Protein AF-A0A536GVP4-F1 (afdb_monomer_lite)

Foldseek 3Di:
DAWAAEPCALPWAPNQTWDDDWDDDVPDIDDDQLATEHDPCLVPVVDDDDGHDPVRYYHHDDPHHDTRDPPNPRD

Secondary structure (DSSP, 8-state):
-EEEB-TTBTTTB-TT-EEE---EETTEE---GGG-B--GGGT-TTS--PPPPGGGB-SS----SPPPPTTS---

Sequence (75 aa):
FLPFRDATSGKETYGAGRYLELHAHGDEVVIDFNYAYNPSCAYNSEWDCPLPPAENWLKVPIRAGEKAFPSSTVH

Radius of gyration: 12.4 Å; chains: 1; bounding box: 26×22×39 Å

Structure (mmCIF, N/CA/C/O backbone):
data_AF-A0A536GVP4-F1
#
_entry.id   AF-A0A536GVP4-F1
#
loop_
_atom_site.group_PDB
_atom_site.id
_atom_site.type_symbol
_atom_site.label_atom_id
_atom_site.label_alt_id
_atom_site.label_comp_id
_atom_site.label_asym_id
_atom_site.label_entity_id
_atom_site.label_seq_id
_atom_site.pdbx_PDB_ins_code
_atom_site.Cartn_x
_atom_site.Cartn_y
_atom_site.Cartn_z
_atom_site.occupancy
_atom_site.B_iso_or_equiv
_atom_site.auth_seq_id
_atom_site.auth_comp_id
_atom_site.auth_asym_id
_atom_site.auth_atom_id
_atom_site.pdbx_PDB_model_num
ATOM 1 N N . PHE A 1 1 ? 7.535 -0.525 -8.087 1.00 93.69 1 PHE A N 1
ATOM 2 C CA . PHE A 1 1 ? 7.055 0.319 -6.986 1.00 93.69 1 PHE A CA 1
ATOM 3 C C . PHE A 1 1 ? 5.649 0.860 -7.239 1.00 93.69 1 PHE A C 1
ATOM 5 O O . PHE A 1 1 ? 5.432 1.551 -8.230 1.00 93.69 1 PHE A O 1
ATOM 12 N N . LEU A 1 2 ? 4.705 0.553 -6.348 1.00 97.56 2 LEU A N 1
ATOM 13 C CA . LEU A 1 2 ? 3.327 1.048 -6.337 1.00 97.56 2 LEU A CA 1
ATOM 14 C C . LEU A 1 2 ? 2.938 1.448 -4.901 1.00 97.56 2 LEU A C 1
ATOM 16 O O . LEU A 1 2 ? 2.723 0.559 -4.071 1.00 97.56 2 LEU A O 1
ATOM 20 N N . PRO A 1 3 ? 2.809 2.749 -4.589 1.00 98.25 3 PRO A N 1
ATOM 21 C CA . PRO A 1 3 ? 2.232 3.187 -3.329 1.00 98.25 3 PRO A CA 1
ATOM 22 C C . PRO A 1 3 ? 0.706 3.169 -3.415 1.00 98.25 3 PRO A C 1
ATOM 24 O O . PRO A 1 3 ? 0.128 3.676 -4.378 1.00 98.25 3 PRO A O 1
ATOM 27 N N . PHE A 1 4 ? 0.043 2.613 -2.404 1.00 98.69 4 PHE A N 1
ATOM 28 C CA . PHE A 1 4 ? -1.415 2.566 -2.342 1.00 98.69 4 PHE A CA 1
ATOM 29 C C . PHE A 1 4 ? -1.933 2.812 -0.929 1.00 98.69 4 PHE A C 1
ATOM 31 O O . PHE A 1 4 ? -1.245 2.597 0.073 1.00 98.69 4 PHE A O 1
ATOM 38 N N . ARG A 1 5 ? -3.186 3.250 -0.857 1.00 98.56 5 ARG A N 1
ATOM 39 C CA . ARG A 1 5 ? -3.935 3.362 0.389 1.00 98.56 5 ARG A CA 1
ATOM 40 C C . ARG A 1 5 ? -5.240 2.599 0.238 1.00 98.56 5 ARG A C 1
ATOM 42 O O . ARG A 1 5 ? -5.859 2.648 -0.819 1.00 98.56 5 ARG A O 1
ATOM 49 N N . ASP A 1 6 ? -5.677 1.922 1.289 1.00 98.75 6 ASP A N 1
ATOM 50 C CA . ASP A 1 6 ? -6.943 1.190 1.273 1.00 98.75 6 ASP A CA 1
ATOM 51 C C . ASP A 1 6 ? -7.791 1.475 2.527 1.00 98.75 6 ASP A C 1
ATOM 53 O O . ASP A 1 6 ? -7.401 2.270 3.394 1.00 98.75 6 ASP A O 1
ATOM 57 N N . ALA A 1 7 ? -8.980 0.876 2.625 1.00 98.56 7 ALA A N 1
ATOM 58 C CA . ALA A 1 7 ? -9.910 1.146 3.722 1.00 98.56 7 ALA A CA 1
ATOM 59 C C . ALA A 1 7 ? -9.424 0.654 5.106 1.00 98.56 7 ALA A C 1
ATOM 61 O O . ALA A 1 7 ? -10.021 1.038 6.119 1.00 98.56 7 ALA A O 1
ATOM 62 N N . THR A 1 8 ? -8.359 -0.156 5.181 1.00 98.50 8 THR A N 1
ATOM 63 C CA . THR A 1 8 ? -7.732 -0.582 6.445 1.00 98.50 8 THR A CA 1
ATOM 64 C C . THR A 1 8 ? -6.681 0.397 6.973 1.00 98.50 8 THR A C 1
ATOM 66 O O . THR A 1 8 ? -6.352 0.349 8.162 1.00 98.50 8 THR A O 1
ATOM 69 N N . SER A 1 9 ? -6.148 1.291 6.133 1.00 97.94 9 SER A N 1
ATOM 70 C CA . SER A 1 9 ? -5.076 2.214 6.528 1.00 97.94 9 SER A CA 1
ATOM 71 C C . SER A 1 9 ? -5.541 3.185 7.616 1.00 97.94 9 SER A C 1
ATOM 73 O O . SER A 1 9 ? -6.570 3.856 7.475 1.00 97.94 9 SER A O 1
ATOM 75 N N . GLY A 1 10 ? -4.768 3.261 8.703 1.00 94.69 10 GLY A N 1
ATOM 76 C CA . GLY A 1 10 ? -5.061 4.049 9.908 1.00 94.69 10 GLY A CA 1
ATOM 77 C C . GLY A 1 10 ? -5.941 3.325 10.933 1.00 94.69 10 GLY A C 1
ATOM 78 O O . GLY A 1 10 ? -6.251 3.894 11.973 1.00 94.69 10 GLY A O 1
ATOM 79 N N . LYS A 1 11 ? -6.354 2.083 10.645 1.00 95.81 11 LYS A N 1
ATOM 80 C CA . LYS A 1 11 ? -7.161 1.242 11.546 1.00 95.81 11 LYS A CA 1
ATOM 81 C C . LYS A 1 11 ? -6.486 -0.095 11.834 1.00 95.81 11 LYS A C 1
ATOM 83 O O . LYS A 1 11 ? -6.365 -0.485 12.987 1.00 95.81 11 LYS A O 1
ATOM 88 N N . GLU A 1 12 ? -6.055 -0.790 10.782 1.00 97.06 12 GLU A N 1
ATOM 89 C CA . GLU A 1 12 ? -5.414 -2.112 10.866 1.00 97.06 12 GLU A CA 1
ATOM 90 C C . GLU A 1 12 ? -3.986 -2.095 10.276 1.00 97.06 12 GLU A C 1
ATOM 92 O O . GLU A 1 12 ? -3.132 -2.887 10.677 1.00 97.06 12 GLU A O 1
ATOM 97 N N . THR A 1 13 ? -3.712 -1.184 9.335 1.00 98.06 13 THR A N 1
ATOM 98 C CA . THR A 1 13 ? -2.436 -1.043 8.605 1.00 98.06 13 THR A CA 1
ATOM 99 C C . THR A 1 13 ? -1.907 0.395 8.695 1.00 98.06 13 THR A C 1
ATOM 101 O O . THR A 1 13 ? -2.624 1.284 9.170 1.00 98.06 13 THR A O 1
ATOM 104 N N . TYR A 1 14 ? -0.660 0.646 8.263 1.00 96.94 14 TYR A N 1
ATOM 105 C CA . TYR A 1 14 ? -0.033 1.973 8.366 1.00 96.94 14 TYR A CA 1
ATOM 106 C C . TYR A 1 14 ? -0.897 3.090 7.750 1.00 96.94 14 TYR A C 1
ATOM 108 O O . TYR A 1 14 ? -1.529 2.925 6.699 1.00 96.94 14 TYR A O 1
ATOM 116 N N . GLY A 1 15 ? -0.958 4.228 8.452 1.00 95.44 15 GLY A N 1
ATOM 117 C CA . GLY A 1 15 ? -1.927 5.302 8.212 1.00 95.44 15 GLY A CA 1
ATOM 118 C C . GLY A 1 15 ? -1.808 5.971 6.847 1.00 95.44 15 GLY A C 1
ATOM 119 O O . GLY A 1 15 ? -2.828 6.230 6.201 1.00 95.44 15 GLY A O 1
ATOM 120 N N . ALA A 1 16 ? -0.574 6.206 6.399 1.00 95.75 16 ALA A N 1
ATOM 121 C CA . ALA A 1 16 ? -0.294 6.870 5.130 1.00 95.75 16 ALA A CA 1
ATOM 122 C C . ALA A 1 16 ? -0.439 5.943 3.908 1.00 95.75 16 ALA A C 1
ATOM 124 O O . ALA A 1 16 ? -0.551 6.435 2.790 1.00 95.75 16 ALA A O 1
ATOM 125 N N . GLY A 1 17 ? -0.482 4.622 4.108 1.00 97.75 17 GLY A N 1
ATOM 126 C CA . GLY A 1 17 ? -0.565 3.632 3.033 1.00 97.75 17 GLY A CA 1
ATOM 127 C C . GLY A 1 17 ? 0.522 2.566 3.124 1.00 97.75 17 GLY A C 1
ATOM 128 O O . GLY A 1 17 ? 1.278 2.508 4.087 1.00 97.75 17 GLY A O 1
ATOM 129 N N . ARG A 1 18 ? 0.582 1.695 2.123 1.00 98.50 18 ARG A N 1
ATOM 130 C CA . ARG A 1 18 ? 1.571 0.619 1.996 1.00 98.50 18 ARG A CA 1
ATOM 131 C C . ARG A 1 18 ? 2.104 0.575 0.578 1.00 98.50 18 ARG A C 1
ATOM 133 O O . ARG A 1 18 ? 1.529 1.180 -0.329 1.00 98.50 18 ARG A O 1
ATOM 140 N N . TYR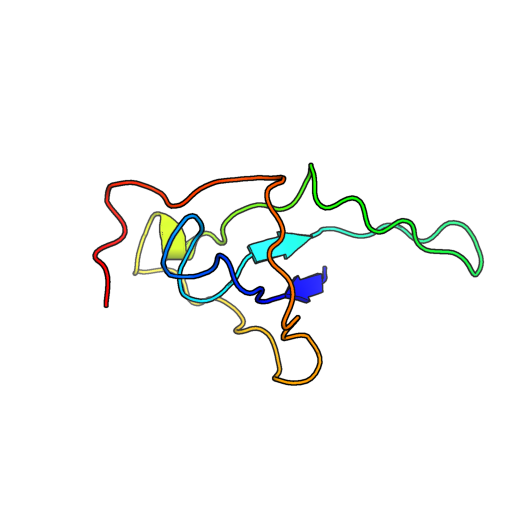 A 1 19 ? 3.201 -0.139 0.395 1.00 98.56 19 TYR A N 1
ATOM 141 C CA . TYR A 1 19 ? 3.885 -0.254 -0.883 1.00 98.56 19 TYR A CA 1
ATOM 142 C C . TYR A 1 19 ? 3.841 -1.684 -1.408 1.00 98.56 19 TYR A C 1
ATOM 144 O O . TYR A 1 19 ? 3.786 -2.642 -0.639 1.00 98.56 19 TYR A O 1
ATOM 152 N N . LEU A 1 20 ? 3.889 -1.809 -2.731 1.00 98.38 20 LEU A N 1
ATOM 153 C CA . LEU A 1 20 ? 4.185 -3.045 -3.442 1.00 98.38 20 LEU A CA 1
ATOM 154 C C . LEU A 1 20 ? 5.358 -2.819 -4.388 1.00 98.38 20 LEU A C 1
ATOM 156 O O . LEU A 1 20 ? 5.409 -1.816 -5.106 1.00 98.38 20 LEU A O 1
ATOM 160 N N . GLU A 1 21 ? 6.260 -3.790 -4.449 1.00 97.19 21 GLU A N 1
ATOM 161 C CA . GLU A 1 21 ? 7.167 -3.908 -5.582 1.00 97.19 21 GLU A CA 1
ATOM 162 C C . GLU A 1 21 ? 6.538 -4.822 -6.624 1.00 97.19 21 GLU A C 1
ATOM 164 O O . GLU A 1 21 ? 6.120 -5.937 -6.329 1.00 97.19 21 GLU A O 1
ATOM 169 N N . LEU A 1 22 ? 6.404 -4.295 -7.839 1.00 94.94 22 LEU A N 1
ATOM 170 C CA . LEU A 1 22 ? 5.707 -4.955 -8.932 1.00 94.94 22 LEU A CA 1
ATOM 171 C C . LEU A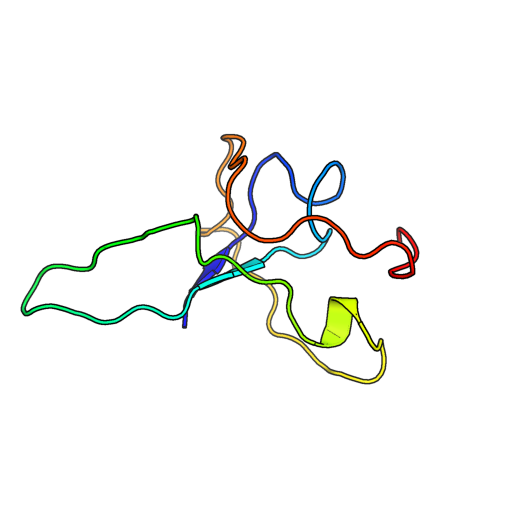 1 22 ? 6.710 -5.322 -10.010 1.00 94.94 22 LEU A C 1
ATOM 173 O O . LEU A 1 22 ? 7.580 -4.520 -10.357 1.00 94.94 22 LEU A O 1
ATOM 177 N N . HIS A 1 23 ? 6.523 -6.506 -10.575 1.00 94.56 23 HIS A N 1
ATOM 178 C CA . HIS A 1 23 ? 7.286 -7.004 -11.704 1.00 94.56 23 HIS A CA 1
ATOM 179 C C . HIS A 1 23 ? 6.312 -7.311 -12.840 1.00 94.56 23 HIS A C 1
ATOM 181 O O . HIS A 1 23 ? 5.313 -8.001 -12.642 1.00 94.56 23 HIS A O 1
ATOM 187 N N . ALA A 1 24 ? 6.582 -6.750 -14.017 1.00 94.56 24 ALA A N 1
ATOM 188 C CA . ALA A 1 24 ? 5.788 -7.019 -15.205 1.00 94.56 24 ALA A CA 1
ATOM 189 C C . ALA A 1 24 ? 6.217 -8.340 -15.849 1.00 94.56 24 ALA A C 1
ATOM 191 O O . ALA A 1 24 ? 7.405 -8.664 -15.914 1.00 94.56 24 ALA A O 1
ATOM 192 N N . HIS A 1 25 ? 5.238 -9.070 -16.365 1.00 93.50 25 HIS A N 1
ATOM 193 C CA . HIS A 1 25 ? 5.408 -10.294 -17.132 1.00 93.50 25 HIS A CA 1
ATOM 194 C C . HIS A 1 25 ? 4.821 -10.062 -18.529 1.00 93.50 25 HIS A C 1
ATOM 196 O O . HIS A 1 25 ? 3.681 -10.417 -18.812 1.00 93.50 25 HIS A O 1
ATOM 202 N N . GLY A 1 26 ? 5.600 -9.407 -19.397 1.00 94.88 26 GLY A N 1
ATOM 203 C CA . GLY A 1 26 ? 5.094 -8.899 -20.676 1.00 94.88 26 GLY A CA 1
ATOM 204 C C . GLY A 1 26 ? 4.147 -7.719 -20.453 1.00 94.88 26 GLY A C 1
ATOM 205 O O . GLY A 1 26 ? 4.526 -6.758 -19.785 1.00 94.88 26 GLY A O 1
ATOM 206 N N . ASP A 1 27 ? 2.927 -7.821 -20.979 1.00 96.06 27 ASP A N 1
ATOM 207 C CA . ASP A 1 27 ? 1.884 -6.790 -20.853 1.00 96.06 27 ASP A CA 1
ATOM 208 C C . ASP A 1 27 ? 1.012 -6.956 -19.593 1.00 96.06 27 ASP A C 1
ATOM 210 O O . ASP A 1 27 ? 0.100 -6.166 -19.347 1.00 96.06 27 ASP A O 1
ATOM 214 N N . GLU A 1 28 ? 1.283 -7.979 -18.780 1.00 96.50 28 GLU A N 1
ATOM 215 C CA . GLU A 1 28 ? 0.542 -8.269 -17.556 1.00 96.50 28 GLU A CA 1
ATOM 216 C C . GLU A 1 28 ? 1.369 -7.945 -16.309 1.00 96.50 28 GLU A C 1
ATOM 218 O O . GLU A 1 28 ? 2.588 -8.127 -16.261 1.00 96.50 28 GLU A O 1
ATOM 223 N N . VAL A 1 29 ? 0.689 -7.495 -15.255 1.00 96.25 29 VAL A N 1
ATOM 224 C CA . VAL A 1 29 ? 1.277 -7.302 -13.926 1.00 96.25 29 VAL A CA 1
ATOM 225 C C . VAL A 1 29 ? 0.377 -7.984 -12.910 1.00 96.25 29 VAL A C 1
ATOM 227 O O . VAL A 1 29 ? -0.819 -7.700 -12.840 1.00 96.25 29 VAL A O 1
ATOM 230 N N . VAL A 1 30 ? 0.955 -8.862 -12.092 1.00 96.19 30 VAL A N 1
ATOM 231 C CA . VAL A 1 30 ? 0.249 -9.458 -10.956 1.00 96.19 30 VAL A CA 1
ATOM 232 C C . VAL A 1 30 ? 0.379 -8.526 -9.758 1.00 96.19 30 VAL A C 1
ATOM 234 O O . VAL A 1 30 ? 1.483 -8.190 -9.333 1.00 96.19 30 VAL A O 1
ATOM 237 N N . ILE A 1 31 ? -0.760 -8.122 -9.200 1.00 97.00 31 ILE A N 1
ATOM 238 C CA . ILE A 1 31 ? -0.820 -7.352 -7.957 1.00 97.00 31 ILE A CA 1
ATOM 239 C C . ILE A 1 31 ? -1.170 -8.319 -6.829 1.00 97.00 31 ILE A C 1
ATOM 241 O O . ILE A 1 31 ? -2.335 -8.668 -6.637 1.00 97.00 31 ILE A O 1
ATOM 245 N N . ASP A 1 32 ? -0.154 -8.750 -6.085 1.00 97.56 32 ASP A N 1
ATOM 246 C CA . ASP A 1 32 ? -0.326 -9.604 -4.911 1.00 97.56 32 ASP A CA 1
ATOM 247 C C . ASP A 1 32 ? -0.156 -8.798 -3.618 1.00 97.56 32 ASP A C 1
ATOM 249 O O . ASP A 1 32 ? 0.952 -8.532 -3.150 1.00 97.56 32 ASP A O 1
ATOM 253 N N . PHE A 1 33 ? -1.282 -8.429 -3.009 1.00 98.50 33 PHE A N 1
ATOM 254 C CA . PHE A 1 33 ? -1.303 -7.662 -1.765 1.00 98.50 33 PHE A CA 1
ATOM 255 C C . PHE A 1 33 ? -0.753 -8.416 -0.545 1.00 98.50 33 PHE A C 1
ATOM 257 O O . PHE A 1 33 ? -0.520 -7.781 0.484 1.00 98.50 33 PHE A O 1
ATOM 264 N N . ASN A 1 34 ? -0.503 -9.729 -0.622 1.00 98.44 34 ASN A N 1
ATOM 265 C CA . ASN A 1 34 ? 0.168 -10.453 0.465 1.00 98.44 34 ASN A CA 1
ATOM 266 C C . ASN A 1 34 ? 1.596 -9.950 0.701 1.00 98.44 34 ASN A C 1
ATOM 268 O O . ASN A 1 34 ? 2.092 -10.047 1.820 1.00 98.44 34 ASN A O 1
ATOM 272 N N . TYR A 1 35 ? 2.218 -9.362 -0.323 1.00 98.19 35 TYR A N 1
ATOM 273 C CA . TYR A 1 35 ? 3.551 -8.768 -0.251 1.00 98.19 35 TYR A CA 1
ATOM 274 C C . TYR A 1 35 ? 3.534 -7.260 0.020 1.00 98.19 35 TYR A C 1
ATOM 276 O O . TYR A 1 35 ? 4.575 -6.611 -0.064 1.00 98.19 35 TYR A O 1
ATOM 284 N N . ALA A 1 36 ? 2.375 -6.676 0.344 1.00 98.62 36 ALA A N 1
ATOM 285 C CA . ALA A 1 36 ? 2.307 -5.263 0.689 1.00 98.62 36 ALA A CA 1
ATOM 286 C C . ALA A 1 36 ? 3.037 -5.000 2.014 1.00 98.62 36 ALA A C 1
ATOM 288 O O . ALA A 1 36 ? 2.728 -5.632 3.027 1.00 98.62 36 ALA A O 1
ATOM 289 N N . TYR A 1 37 ? 3.958 -4.040 2.019 1.00 98.31 37 TYR A N 1
ATOM 290 C CA . TYR A 1 37 ? 4.801 -3.721 3.174 1.00 98.31 37 TYR A CA 1
ATOM 291 C C . TYR A 1 37 ? 4.659 -2.257 3.600 1.00 98.31 37 TYR A C 1
ATOM 293 O O . TYR A 1 37 ? 4.233 -1.392 2.823 1.00 98.31 37 TYR A O 1
ATOM 301 N N . ASN A 1 38 ? 4.984 -1.977 4.859 1.00 97.81 38 ASN A N 1
ATOM 302 C CA . ASN A 1 38 ? 4.997 -0.628 5.395 1.00 97.81 38 ASN A CA 1
ATOM 303 C C . ASN A 1 38 ? 6.260 0.118 4.934 1.00 97.81 38 ASN A C 1
ATOM 305 O O . ASN A 1 38 ? 7.352 -0.453 4.896 1.00 97.81 38 ASN A O 1
ATOM 309 N N . PRO A 1 39 ? 6.147 1.416 4.637 1.00 97.06 39 PRO A N 1
ATOM 310 C CA . PRO A 1 39 ? 7.297 2.233 4.274 1.00 97.06 39 PRO A CA 1
ATOM 311 C C . PRO A 1 39 ? 8.226 2.495 5.475 1.00 97.06 39 PRO A C 1
ATOM 313 O O . PRO A 1 39 ? 7.791 2.412 6.620 1.00 97.06 39 PRO A O 1
ATOM 316 N N . SER A 1 40 ? 9.488 2.881 5.247 1.00 96.00 40 SER A N 1
ATOM 317 C CA . SER A 1 40 ? 10.474 3.107 6.329 1.00 96.00 40 SER A CA 1
ATOM 318 C C . SER A 1 40 ? 10.025 4.127 7.387 1.00 96.00 40 SER A C 1
ATOM 320 O O . SER A 1 40 ? 10.282 3.939 8.574 1.00 96.00 40 SER A O 1
ATOM 322 N N . CYS A 1 41 ? 9.284 5.159 6.980 1.00 94.31 41 CYS A N 1
ATOM 323 C CA . CYS A 1 41 ? 8.648 6.150 7.861 1.00 94.31 41 CYS A CA 1
ATOM 324 C C . CYS A 1 41 ? 7.600 5.569 8.821 1.00 94.31 41 CYS A C 1
ATOM 326 O O . CYS A 1 41 ? 7.243 6.217 9.804 1.00 94.31 41 CYS A O 1
ATOM 328 N N . ALA A 1 42 ? 7.107 4.352 8.579 1.00 94.81 42 ALA A N 1
ATOM 329 C CA . ALA A 1 42 ? 6.293 3.630 9.552 1.00 94.81 42 ALA A CA 1
ATOM 330 C C . ALA A 1 42 ? 7.111 3.154 10.761 1.00 94.81 42 ALA A C 1
ATOM 332 O O . ALA A 1 42 ? 6.542 2.880 11.814 1.00 94.81 42 ALA A O 1
ATOM 333 N N . TYR A 1 43 ? 8.433 3.059 10.623 1.00 93.75 43 TYR A N 1
ATOM 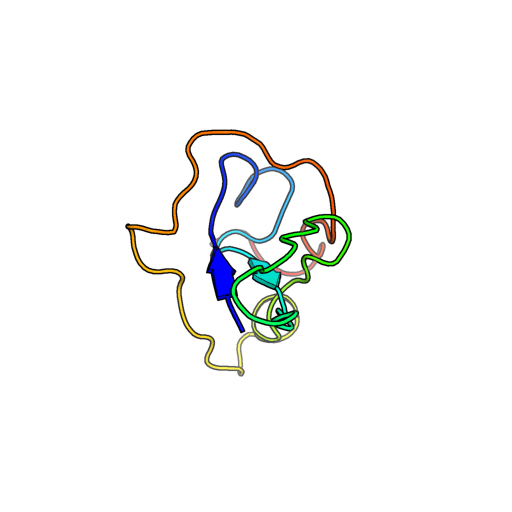334 C CA . TYR A 1 43 ? 9.336 2.550 11.653 1.00 93.75 43 TYR A CA 1
ATOM 335 C C . TYR A 1 43 ? 10.224 3.646 12.251 1.00 93.75 43 TYR A C 1
ATOM 337 O O . TYR A 1 43 ? 10.537 3.599 13.438 1.00 93.75 43 TYR A O 1
ATOM 345 N N . ASN A 1 44 ? 10.620 4.639 11.452 1.00 92.38 44 ASN A N 1
ATOM 346 C CA . ASN A 1 44 ? 11.402 5.787 11.901 1.00 92.38 44 ASN A CA 1
ATOM 347 C C . ASN A 1 44 ? 10.945 7.057 11.161 1.00 92.38 44 ASN A C 1
ATOM 349 O O . ASN A 1 44 ? 11.045 7.137 9.941 1.00 92.38 44 ASN A O 1
ATOM 353 N N . SER A 1 45 ? 10.486 8.062 11.907 1.00 89.06 45 SER A N 1
ATOM 354 C CA . SER A 1 45 ? 9.972 9.334 11.380 1.00 89.06 45 SER A CA 1
ATOM 355 C C . SER A 1 45 ? 11.013 10.221 10.689 1.00 89.06 45 SER A C 1
ATOM 357 O O . SER A 1 45 ? 10.634 11.208 10.074 1.00 89.06 45 SER A O 1
ATOM 359 N N . GLU A 1 46 ? 12.307 9.912 10.793 1.00 93.69 46 GLU A N 1
ATOM 360 C CA . GLU A 1 46 ? 13.380 10.632 10.089 1.00 93.69 46 GLU A CA 1
ATOM 361 C C . GLU A 1 46 ? 13.423 10.325 8.582 1.00 93.69 46 GLU A C 1
ATOM 363 O O . GLU A 1 46 ? 14.149 10.986 7.843 1.00 93.69 46 GLU A O 1
ATOM 368 N N . TRP A 1 47 ? 12.673 9.322 8.114 1.00 94.62 47 TRP A N 1
ATOM 369 C CA . TRP A 1 47 ? 12.605 8.976 6.696 1.00 94.62 47 TRP A CA 1
ATOM 370 C C . TRP A 1 47 ? 11.480 9.723 5.983 1.00 94.62 47 TRP A C 1
ATOM 372 O O . TRP A 1 47 ? 10.318 9.632 6.377 1.00 94.62 47 TRP A O 1
ATOM 382 N N . ASP A 1 48 ? 11.810 10.348 4.856 1.00 94.44 48 ASP A N 1
ATOM 383 C CA . ASP A 1 48 ? 10.825 10.925 3.944 1.00 94.44 48 ASP A CA 1
ATOM 384 C C . ASP A 1 48 ? 10.300 9.870 2.962 1.00 94.44 48 ASP A C 1
ATOM 386 O O . ASP A 1 48 ? 11.051 9.238 2.214 1.00 94.44 48 ASP A O 1
ATOM 390 N N . CYS A 1 49 ? 8.982 9.685 2.951 1.00 95.44 49 CYS A N 1
ATOM 391 C CA . CYS A 1 49 ? 8.304 8.640 2.192 1.00 95.44 49 CYS A CA 1
ATOM 392 C C . CYS A 1 49 ? 7.326 9.205 1.155 1.00 95.44 49 CYS A C 1
ATOM 394 O O . CYS A 1 49 ? 6.530 10.085 1.491 1.00 95.44 49 CYS A O 1
ATOM 396 N N . PRO A 1 50 ? 7.279 8.643 -0.067 1.00 95.88 50 PRO A N 1
ATOM 397 C CA . PRO A 1 50 ? 6.249 8.983 -1.043 1.00 95.88 50 PRO A CA 1
ATOM 398 C C . PRO A 1 50 ? 4.828 8.658 -0.560 1.00 95.88 50 PRO A C 1
ATOM 400 O O . PRO A 1 50 ? 4.499 7.512 -0.260 1.00 95.88 50 PRO A O 1
ATOM 403 N N . LEU A 1 51 ? 3.941 9.652 -0.552 1.00 96.88 51 LEU A N 1
ATOM 404 C CA . LEU A 1 51 ? 2.524 9.409 -0.279 1.00 96.88 51 LEU A CA 1
ATOM 405 C C . LEU A 1 51 ? 1.817 8.811 -1.511 1.00 96.88 51 LEU A C 1
ATOM 407 O O . LEU A 1 51 ? 2.108 9.227 -2.637 1.00 96.88 51 LEU A O 1
ATOM 411 N N . PRO A 1 52 ? 0.861 7.876 -1.333 1.00 97.75 52 PRO A N 1
A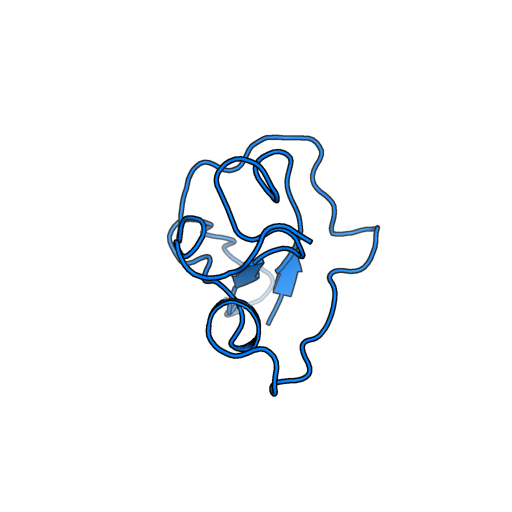TOM 412 C CA . PRO A 1 52 ? 0.044 7.382 -2.435 1.00 97.75 52 PRO A CA 1
ATOM 413 C C . PRO A 1 52 ? -0.808 8.507 -3.045 1.00 97.75 52 PRO A C 1
ATOM 415 O O . PRO A 1 52 ? -1.527 9.183 -2.296 1.00 97.75 52 PRO A O 1
ATOM 418 N N . PRO A 1 53 ? -0.801 8.688 -4.379 1.00 98.06 53 PRO A N 1
ATOM 419 C CA . PRO A 1 53 ? -1.694 9.635 -5.039 1.00 98.06 53 PRO A CA 1
ATOM 420 C C . PRO A 1 53 ? -3.155 9.183 -4.888 1.00 98.06 53 PRO A C 1
ATOM 422 O O . PRO A 1 53 ? -3.424 8.004 -4.637 1.00 98.06 53 PRO A O 1
ATOM 425 N N . ALA A 1 54 ? -4.106 10.110 -5.025 1.00 98.00 54 ALA A N 1
ATOM 426 C CA . ALA A 1 54 ? -5.523 9.855 -4.743 1.00 98.00 54 ALA A CA 1
ATOM 427 C C . ALA A 1 54 ? -6.128 8.752 -5.631 1.00 98.00 54 ALA A C 1
ATOM 429 O O . ALA A 1 54 ? -7.021 8.023 -5.204 1.00 98.00 54 ALA A O 1
ATOM 430 N N . GLU A 1 55 ? -5.618 8.587 -6.848 1.00 98.31 55 GLU A N 1
ATOM 431 C CA . GLU A 1 55 ? -6.012 7.548 -7.800 1.00 98.31 55 GLU A CA 1
ATOM 432 C C . GLU A 1 55 ? -5.699 6.136 -7.280 1.00 98.31 55 GLU A C 1
ATOM 434 O O . GLU A 1 55 ? -6.392 5.182 -7.629 1.00 98.31 55 GLU A O 1
ATOM 439 N N . ASN A 1 56 ? -4.718 6.007 -6.382 1.00 98.25 56 ASN A N 1
ATOM 440 C CA . ASN A 1 56 ? -4.328 4.741 -5.759 1.00 98.25 56 ASN A CA 1
ATOM 441 C C . ASN A 1 56 ? -5.034 4.506 -4.412 1.00 98.25 56 ASN A C 1
ATOM 443 O O . ASN A 1 56 ? -4.584 3.686 -3.604 1.00 98.25 56 ASN A O 1
ATOM 447 N N . TRP A 1 57 ? -6.112 5.245 -4.131 1.00 98.50 57 TRP A N 1
ATOM 448 C CA . TRP A 1 57 ? -6.899 5.085 -2.913 1.00 98.50 57 TRP A CA 1
ATOM 449 C C . TRP A 1 57 ? -8.078 4.153 -3.167 1.00 98.50 57 TRP A C 1
ATOM 451 O O . TRP A 1 57 ? -9.113 4.516 -3.731 1.00 98.50 57 TRP A O 1
ATOM 461 N N . LEU A 1 58 ? -7.926 2.923 -2.703 1.00 98.50 58 LEU A N 1
ATOM 462 C CA . LEU A 1 58 ? -8.928 1.883 -2.824 1.00 98.50 58 LEU A CA 1
ATOM 463 C C . LEU A 1 58 ? -9.960 2.029 -1.701 1.00 98.50 58 LEU A C 1
ATOM 465 O O . LEU A 1 58 ? -9.634 2.095 -0.519 1.00 98.50 58 LEU A O 1
ATOM 469 N N . LYS A 1 59 ? -11.244 2.049 -2.065 1.00 98.12 59 LYS A N 1
ATOM 470 C CA . LYS A 1 59 ? -12.355 2.159 -1.096 1.00 98.12 59 LYS A CA 1
ATOM 471 C C . LYS A 1 59 ? -12.670 0.841 -0.379 1.00 98.12 59 LYS A C 1
ATOM 473 O O . LYS A 1 59 ? -13.522 0.812 0.506 1.00 98.12 59 LYS A O 1
ATOM 478 N N . VAL A 1 60 ? -12.015 -0.245 -0.778 1.00 98.44 60 VAL A N 1
ATOM 479 C CA . VAL A 1 60 ? -12.206 -1.593 -0.235 1.00 98.44 60 VAL A CA 1
ATOM 480 C C . VAL A 1 60 ? -11.124 -1.916 0.799 1.00 98.44 60 VAL A C 1
ATOM 482 O O . VAL A 1 60 ? -10.017 -1.390 0.693 1.00 98.44 60 VAL A O 1
ATOM 485 N N . PRO A 1 61 ? -11.415 -2.757 1.807 1.00 98.62 61 PRO A N 1
ATOM 486 C CA . PRO A 1 61 ? -10.408 -3.168 2.778 1.00 98.62 61 PRO A CA 1
ATOM 487 C C . PRO A 1 61 ? -9.503 -4.268 2.211 1.00 98.62 61 PRO A C 1
ATOM 489 O O . PRO A 1 61 ? -10.004 -5.297 1.751 1.00 98.62 61 PRO A O 1
ATOM 492 N N . ILE A 1 62 ? -8.183 -4.100 2.320 1.00 98.62 62 ILE A N 1
ATOM 493 C CA . ILE A 1 62 ? -7.192 -5.111 1.925 1.00 98.62 62 ILE A CA 1
ATOM 494 C C . ILE A 1 62 ? -6.531 -5.703 3.169 1.00 98.62 62 ILE A C 1
ATOM 496 O O . ILE A 1 62 ? -5.570 -5.166 3.722 1.00 98.62 62 ILE A O 1
ATOM 500 N N . ARG A 1 63 ? -7.032 -6.868 3.588 1.00 98.31 63 A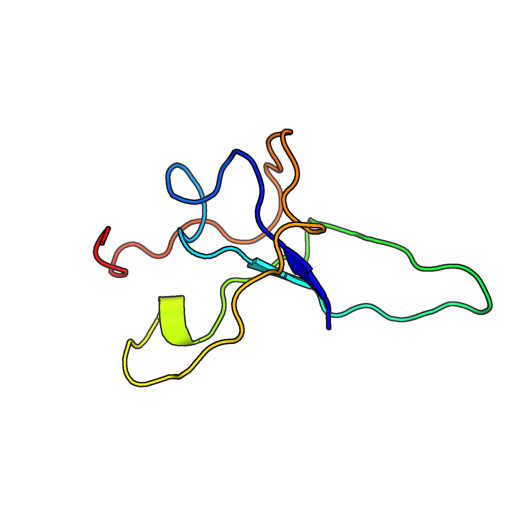RG A N 1
ATOM 501 C CA . ARG A 1 63 ? -6.559 -7.605 4.773 1.00 98.31 63 ARG A CA 1
ATOM 502 C C . ARG A 1 63 ? -5.483 -8.642 4.437 1.00 98.31 63 ARG A C 1
ATOM 504 O O . ARG A 1 63 ? -5.596 -9.801 4.816 1.00 98.31 63 ARG A O 1
ATOM 511 N N . ALA A 1 64 ? -4.463 -8.209 3.710 1.00 98.38 64 ALA A N 1
ATOM 512 C CA . ALA A 1 64 ? -3.276 -8.984 3.352 1.00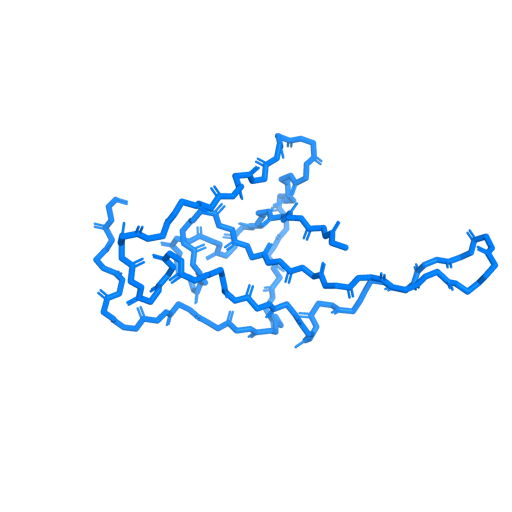 98.38 64 ALA A CA 1
ATOM 513 C C . ALA A 1 64 ? -2.038 -8.089 3.492 1.00 98.38 64 ALA A C 1
ATOM 515 O O . ALA A 1 64 ? -2.196 -6.872 3.436 1.00 98.38 64 ALA A O 1
ATOM 516 N N . GLY A 1 65 ? -0.846 -8.657 3.684 1.00 98.44 65 GLY A N 1
ATOM 517 C CA . GLY A 1 65 ? 0.397 -7.899 3.882 1.00 98.44 65 GLY A CA 1
ATOM 518 C C . GLY A 1 65 ? 0.609 -7.398 5.315 1.00 98.44 65 GLY A C 1
ATOM 519 O O . GLY A 1 65 ? -0.062 -7.832 6.256 1.00 98.44 65 GLY A O 1
ATOM 520 N N . GLU A 1 66 ? 1.564 -6.484 5.488 1.00 98.31 66 GLU A N 1
ATOM 521 C CA . GLU A 1 66 ? 1.960 -5.974 6.802 1.00 98.31 66 GLU A CA 1
ATOM 522 C C . GLU A 1 66 ? 0.842 -5.170 7.483 1.00 98.31 66 GLU A C 1
ATOM 524 O O . GLU A 1 66 ? 0.103 -4.405 6.849 1.00 98.31 66 GLU A O 1
ATOM 529 N N . LYS A 1 67 ? 0.741 -5.349 8.807 1.00 97.12 67 LYS A N 1
ATOM 530 C CA . LYS A 1 67 ? -0.135 -4.583 9.704 1.00 97.12 67 LYS A CA 1
ATOM 531 C C . LYS A 1 67 ? 0.581 -3.351 10.247 1.00 97.12 67 LYS A C 1
ATOM 533 O O . LYS A 1 67 ? 1.788 -3.199 10.079 1.00 97.12 67 LYS A O 1
ATOM 538 N N . ALA A 1 68 ? -0.169 -2.475 10.911 1.00 94.75 68 ALA A N 1
ATOM 539 C CA . ALA A 1 68 ? 0.393 -1.303 11.570 1.00 94.75 68 ALA A CA 1
ATOM 540 C C . ALA A 1 68 ? 1.484 -1.699 12.580 1.00 94.75 68 ALA A C 1
ATOM 542 O O . ALA A 1 68 ? 1.313 -2.643 13.357 1.00 94.75 68 ALA A O 1
ATOM 543 N N . PHE A 1 69 ? 2.593 -0.959 12.571 1.00 90.50 69 PHE A N 1
ATOM 544 C CA . PHE A 1 69 ? 3.663 -1.145 13.540 1.00 90.50 69 PHE A CA 1
ATOM 545 C C . PHE A 1 69 ? 3.284 -0.477 14.878 1.00 90.50 69 PHE A C 1
ATOM 547 O O . PHE A 1 69 ? 2.855 0.676 14.873 1.00 90.50 69 PHE A O 1
ATOM 554 N N . PRO A 1 70 ? 3.436 -1.140 16.039 1.00 79.31 70 PRO A N 1
ATOM 555 C CA . PRO A 1 70 ? 2.909 -0.633 17.311 1.00 79.31 70 PRO A CA 1
ATOM 556 C C . PRO A 1 70 ? 3.472 0.715 17.785 1.00 79.31 70 PRO A C 1
ATOM 558 O O . PRO A 1 70 ? 2.818 1.381 18.582 1.00 79.31 70 PRO A O 1
ATOM 561 N N . SER A 1 71 ? 4.669 1.118 17.335 1.00 66.12 71 SER A N 1
ATOM 562 C CA . SER A 1 71 ? 5.297 2.383 17.751 1.00 66.12 71 SER A CA 1
ATOM 563 C C . SER A 1 71 ? 5.116 3.532 16.761 1.00 66.12 71 SER A C 1
ATOM 565 O O . SER A 1 71 ? 5.608 4.627 17.029 1.00 66.12 71 SER A O 1
ATOM 567 N N . SER A 1 72 ? 4.446 3.318 15.622 1.00 55.53 72 SER A N 1
ATOM 568 C CA . SER A 1 72 ? 4.048 4.436 14.772 1.00 55.53 72 SER A CA 1
ATOM 569 C C . SER A 1 72 ? 2.878 5.120 15.461 1.00 55.53 72 SER A C 1
ATOM 571 O O . SER A 1 72 ? 1.735 4.678 15.335 1.00 55.53 72 SER A O 1
ATOM 573 N N . THR A 1 73 ? 3.178 6.140 16.263 1.00 47.31 73 THR A N 1
ATOM 574 C CA . THR A 1 73 ? 2.191 7.044 16.847 1.00 47.31 73 THR A CA 1
ATOM 575 C C . THR A 1 73 ? 1.156 7.380 15.784 1.00 47.31 73 THR A C 1
ATOM 577 O O . THR A 1 73 ? 1.495 7.843 14.694 1.00 47.31 73 THR A O 1
ATOM 580 N N . VAL A 1 74 ? -0.101 7.080 16.102 1.00 43.88 74 VAL A N 1
ATOM 581 C CA . VAL A 1 74 ? -1.266 7.548 15.360 1.00 43.88 74 VAL A CA 1
ATOM 582 C C . VAL A 1 74 ? -1.188 9.074 15.365 1.00 43.88 74 VAL A C 1
ATOM 584 O O . VAL A 1 74 ? -1.486 9.700 16.381 1.00 43.88 74 VAL A O 1
ATOM 587 N N . HIS A 1 75 ? -0.690 9.650 14.275 1.00 43.84 75 HIS A N 1
ATOM 588 C CA . HIS A 1 75 ? -0.924 11.050 13.947 1.00 43.84 75 HIS A CA 1
ATOM 589 C C . HIS A 1 75 ? -2.303 11.180 13.304 1.00 43.84 75 HIS A C 1
ATOM 591 O O . HIS A 1 75 ? -2.642 10.317 12.458 1.00 43.84 75 HIS A O 1
#

pLDDT: mean 93.44, std 11.8, range [43.84, 98.75]